Protein AF-A0ABD5DTD5-F1 (afdb_monomer_lite)

Structure (mmCIF, N/CA/C/O backbone):
data_AF-A0ABD5DTD5-F1
#
_entry.id   AF-A0ABD5DTD5-F1
#
loop_
_atom_site.group_PDB
_atom_site.id
_atom_site.type_symbol
_atom_site.label_atom_id
_atom_site.label_alt_id
_atom_site.label_comp_id
_atom_site.label_asym_id
_atom_site.label_entity_id
_atom_site.label_seq_id
_atom_site.pdbx_PDB_ins_code
_atom_site.Cartn_x
_atom_site.Cartn_y
_atom_site.Cartn_z
_atom_site.occupancy
_atom_site.B_iso_or_equiv
_atom_site.auth_seq_id
_atom_site.auth_comp_id
_atom_site.auth_asym_id
_atom_site.auth_atom_id
_atom_site.pdbx_PDB_model_num
ATOM 1 N N . LYS A 1 1 ? 2.030 -7.787 9.905 1.00 51.59 1 LYS A N 1
ATOM 2 C CA . LYS A 1 1 ? 2.122 -8.283 11.308 1.00 51.59 1 LYS A CA 1
ATOM 3 C C . LYS A 1 1 ? 2.073 -7.161 12.365 1.00 51.59 1 LYS A C 1
ATOM 5 O O . LYS A 1 1 ? 1.519 -7.405 13.427 1.00 51.59 1 LYS A O 1
ATOM 10 N N . TYR A 1 2 ? 2.572 -5.948 12.072 1.00 61.97 2 TYR A N 1
ATOM 11 C CA . TYR A 1 2 ? 2.595 -4.791 12.992 1.00 61.97 2 TYR A CA 1
ATOM 12 C C . TYR A 1 2 ? 1.211 -4.343 13.503 1.00 61.97 2 TYR A C 1
ATOM 14 O O . TYR A 1 2 ? 1.030 -4.143 14.698 1.00 61.97 2 TYR A O 1
ATOM 22 N N . MET A 1 3 ? 0.209 -4.245 12.622 1.00 57.78 3 MET A N 1
ATOM 23 C CA . MET A 1 3 ? -1.107 -3.708 13.000 1.00 57.78 3 MET A CA 1
ATOM 24 C C . MET A 1 3 ? -1.916 -4.647 13.903 1.00 57.78 3 MET A C 1
ATOM 26 O O . MET A 1 3 ? -2.584 -4.187 14.817 1.00 57.78 3 MET A O 1
ATOM 30 N N . MET A 1 4 ? -1.798 -5.964 13.704 1.00 63.44 4 MET A N 1
ATOM 31 C CA . MET A 1 4 ? -2.543 -6.968 14.481 1.00 63.44 4 MET A CA 1
ATOM 32 C C . MET A 1 4 ? -2.082 -7.089 15.943 1.00 63.44 4 MET A C 1
ATOM 34 O O . MET A 1 4 ? -2.803 -7.659 16.750 1.00 63.44 4 MET A O 1
ATOM 38 N N . HIS A 1 5 ? -0.895 -6.575 16.288 1.00 65.88 5 HIS A N 1
ATOM 39 C CA . HIS A 1 5 ? -0.345 -6.627 17.651 1.00 65.88 5 HIS A CA 1
ATOM 40 C C . HIS A 1 5 ? -0.439 -5.285 18.385 1.00 65.88 5 HIS A C 1
ATOM 42 O O . HIS A 1 5 ? 0.019 -5.180 19.519 1.00 65.88 5 HIS A O 1
ATOM 48 N N . ASN A 1 6 ? -0.993 -4.248 17.751 1.00 65.38 6 ASN A N 1
ATOM 49 C CA . ASN A 1 6 ? -1.102 -2.930 18.359 1.00 65.38 6 ASN A CA 1
ATOM 50 C C . ASN A 1 6 ? -2.568 -2.684 18.772 1.00 65.38 6 ASN A C 1
ATOM 52 O O . ASN A 1 6 ? -3.426 -2.593 17.888 1.00 65.38 6 ASN A O 1
ATOM 56 N N . PRO A 1 7 ? -2.879 -2.576 20.081 1.00 64.38 7 PRO A N 1
ATOM 57 C CA . PRO A 1 7 ? -4.254 -2.552 20.588 1.00 64.38 7 PRO A CA 1
ATOM 58 C C . PRO A 1 7 ? -5.144 -1.471 19.974 1.00 64.38 7 PRO A C 1
ATOM 60 O O . PRO A 1 7 ? -6.342 -1.683 19.808 1.00 64.38 7 PRO A O 1
ATOM 63 N N . LYS A 1 8 ? -4.553 -0.343 19.556 1.00 69.44 8 LYS A N 1
ATOM 64 C CA . LYS A 1 8 ? -5.270 0.748 18.878 1.00 69.44 8 LYS A CA 1
ATOM 65 C C . LYS A 1 8 ? -5.935 0.344 17.557 1.00 69.44 8 LYS A C 1
ATOM 67 O O . LYS A 1 8 ? -6.899 0.980 17.161 1.00 69.44 8 LYS A O 1
ATOM 72 N N . TYR A 1 9 ? -5.455 -0.708 16.887 1.00 63.81 9 TYR A N 1
ATOM 73 C CA . TYR A 1 9 ? -6.034 -1.190 15.627 1.00 63.81 9 TYR A CA 1
ATOM 74 C C . TYR A 1 9 ? -6.948 -2.411 15.816 1.00 63.81 9 TYR A C 1
ATOM 76 O O . TYR A 1 9 ? -7.657 -2.779 14.883 1.00 63.81 9 TYR A O 1
ATOM 84 N N . LEU A 1 10 ? -6.980 -3.022 17.011 1.00 63.22 10 LEU A N 1
ATOM 85 C CA . LEU A 1 10 ? -7.835 -4.183 17.312 1.00 63.22 10 LEU A CA 1
ATOM 86 C C . LEU A 1 10 ? -9.332 -3.837 17.363 1.00 63.22 10 LEU A C 1
ATOM 88 O O . LEU A 1 10 ? -10.155 -4.736 17.238 1.00 63.22 10 LEU A O 1
ATOM 92 N N . LYS A 1 11 ? -9.686 -2.552 17.510 1.00 65.06 11 LYS A N 1
ATOM 93 C CA . LYS A 1 11 ? -11.080 -2.075 17.456 1.00 65.06 11 LYS A CA 1
ATOM 94 C C . LYS A 1 11 ? -11.669 -2.058 16.036 1.00 65.06 11 LYS A C 1
ATOM 96 O O . LYS A 1 11 ? -12.876 -1.917 15.876 1.00 65.06 11 LYS A O 1
ATOM 101 N N . ILE A 1 12 ? -10.839 -2.222 15.000 1.00 68.31 12 ILE A N 1
ATOM 102 C CA . ILE A 1 12 ? -11.298 -2.275 13.609 1.00 68.31 12 ILE A CA 1
ATOM 103 C C . ILE A 1 12 ? -11.830 -3.6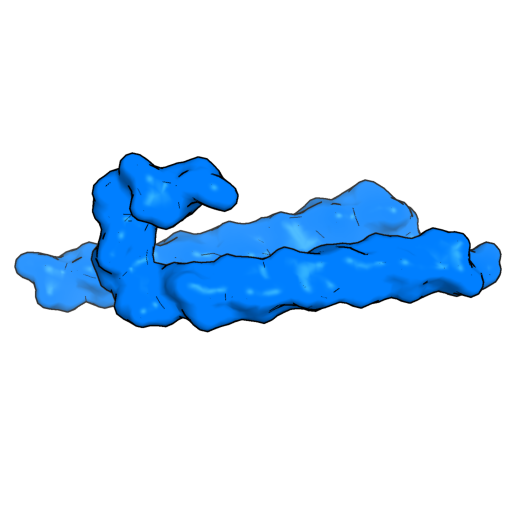87 13.327 1.00 68.31 12 ILE A C 1
ATOM 105 O O . ILE A 1 12 ? -11.057 -4.606 13.052 1.00 68.31 12 ILE A O 1
ATOM 109 N N . ASN A 1 13 ? -13.157 -3.850 13.344 1.00 66.88 13 ASN A N 1
ATOM 110 C CA . ASN A 1 13 ? -13.846 -5.138 13.137 1.00 66.88 13 ASN A CA 1
ATOM 111 C C . ASN A 1 13 ? -13.434 -5.880 11.847 1.00 66.88 13 ASN A C 1
ATOM 113 O O . ASN A 1 13 ? -13.531 -7.101 11.776 1.00 66.88 13 ASN A O 1
ATOM 117 N N . ASN A 1 14 ? -12.931 -5.160 10.840 1.00 74.81 14 ASN A N 1
ATOM 118 C CA . ASN A 1 14 ? -12.581 -5.710 9.529 1.00 74.81 14 ASN A CA 1
ATOM 119 C C . ASN A 1 14 ? -11.068 -5.872 9.290 1.00 74.81 14 ASN A C 1
ATOM 121 O O . ASN A 1 14 ? -10.661 -6.173 8.165 1.00 74.81 14 ASN A O 1
ATOM 125 N N . LEU A 1 15 ? -10.211 -5.687 10.308 1.00 79.25 15 LEU A N 1
ATOM 126 C CA . LEU A 1 15 ? -8.748 -5.664 10.139 1.00 79.25 15 LEU A CA 1
ATOM 127 C C . LEU A 1 15 ? -8.171 -6.892 9.399 1.00 79.25 15 LEU A C 1
ATOM 129 O O . LEU A 1 15 ? -7.313 -6.694 8.530 1.00 79.25 15 LEU A O 1
ATOM 133 N N . PRO A 1 16 ? -8.621 -8.140 9.655 1.00 82.31 16 PRO A N 1
ATOM 134 C CA . PRO A 1 16 ? -8.144 -9.306 8.909 1.00 82.31 16 PRO A CA 1
ATOM 135 C C . PRO A 1 16 ? -8.488 -9.249 7.414 1.00 82.31 16 PRO A C 1
ATOM 137 O O . PRO A 1 16 ? -7.633 -9.538 6.576 1.00 82.31 16 PRO A O 1
ATOM 140 N N . VAL A 1 17 ? -9.708 -8.819 7.075 1.00 85.69 17 VAL A N 1
ATOM 141 C CA . VAL A 1 17 ? -10.186 -8.691 5.688 1.00 85.69 17 VAL A CA 1
ATOM 142 C C . VAL A 1 17 ? -9.386 -7.624 4.946 1.00 85.69 17 VAL A C 1
ATOM 144 O O . VAL A 1 17 ? -8.865 -7.880 3.862 1.00 85.69 17 VAL A O 1
ATOM 147 N N . ILE A 1 18 ? -9.213 -6.451 5.555 1.00 83.31 18 ILE A N 1
ATOM 148 C CA . ILE A 1 18 ? -8.435 -5.350 4.972 1.00 83.31 18 ILE A CA 1
ATOM 149 C C . ILE A 1 18 ? -6.988 -5.782 4.766 1.00 83.31 18 ILE A C 1
ATOM 151 O O . ILE A 1 18 ? -6.429 -5.559 3.697 1.00 83.31 18 ILE A O 1
ATOM 155 N N . THR A 1 19 ? -6.391 -6.453 5.754 1.00 84.62 19 THR A N 1
ATOM 156 C CA . THR A 1 19 ? -5.016 -6.960 5.657 1.00 84.62 19 THR A CA 1
ATOM 157 C C . THR A 1 19 ? -4.870 -7.926 4.481 1.00 84.62 19 THR A C 1
ATOM 159 O O . THR A 1 19 ? -3.923 -7.797 3.704 1.00 84.62 19 THR A O 1
ATOM 162 N N . TYR A 1 20 ? -5.817 -8.854 4.310 1.00 89.62 20 TYR A N 1
ATOM 163 C CA . TYR A 1 20 ? -5.834 -9.770 3.170 1.00 89.62 20 TYR A CA 1
ATOM 164 C C . TYR A 1 20 ? -5.915 -9.014 1.837 1.00 89.62 20 TYR A C 1
ATOM 166 O O . TYR A 1 20 ? -5.096 -9.251 0.948 1.00 89.62 20 TYR A O 1
ATOM 174 N N . ILE A 1 21 ? -6.855 -8.074 1.704 1.00 89.06 21 ILE A N 1
ATOM 175 C CA . ILE A 1 21 ? -7.034 -7.278 0.481 1.00 89.06 21 ILE A CA 1
ATOM 176 C C . ILE A 1 21 ? -5.770 -6.470 0.170 1.00 89.06 21 ILE A C 1
ATOM 178 O O . ILE A 1 21 ? -5.309 -6.487 -0.970 1.00 89.06 21 ILE A O 1
ATOM 182 N N . CYS A 1 22 ? -5.179 -5.806 1.166 1.00 89.19 22 CYS A N 1
ATOM 183 C CA . CYS A 1 22 ? -3.994 -4.964 0.998 1.00 89.19 22 CYS A CA 1
ATOM 184 C C . CYS A 1 22 ? -2.786 -5.764 0.505 1.00 89.19 22 CYS A C 1
ATOM 186 O O . CYS A 1 22 ? -2.109 -5.335 -0.427 1.00 89.19 22 CYS A O 1
ATOM 188 N N . ILE A 1 23 ? -2.527 -6.933 1.100 1.00 89.75 23 ILE A N 1
ATOM 189 C CA . ILE A 1 23 ? -1.392 -7.781 0.715 1.00 89.75 23 ILE A CA 1
ATOM 190 C C . ILE A 1 23 ? -1.565 -8.278 -0.721 1.00 89.75 23 ILE A C 1
ATOM 192 O O . ILE A 1 23 ? -0.663 -8.110 -1.540 1.00 89.75 23 ILE A O 1
ATOM 196 N N . ASN A 1 24 ? -2.730 -8.843 -1.046 1.00 94.38 24 ASN A N 1
ATOM 197 C CA . ASN A 1 24 ? -2.983 -9.385 -2.382 1.00 94.38 24 ASN A CA 1
ATOM 198 C C . ASN A 1 24 ? -2.980 -8.286 -3.456 1.00 94.38 24 ASN A C 1
ATOM 200 O O . ASN A 1 24 ? -2.348 -8.444 -4.500 1.00 94.38 24 ASN A O 1
ATOM 204 N N . SER A 1 25 ? -3.620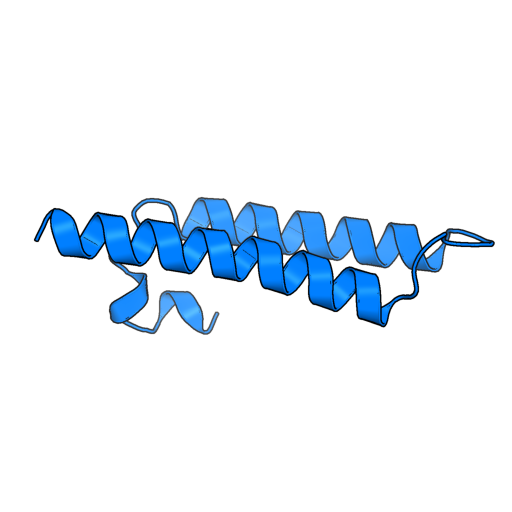 -7.146 -3.180 1.00 91.88 25 SER A N 1
ATOM 205 C CA . SER A 1 25 ? -3.643 -6.001 -4.101 1.00 91.88 25 SER A CA 1
ATOM 206 C C . SER A 1 25 ? -2.250 -5.405 -4.293 1.00 91.88 25 SER A C 1
ATOM 208 O O . SER A 1 25 ? -1.886 -5.051 -5.410 1.00 91.88 25 SER A O 1
ATOM 210 N N . GLY A 1 26 ? -1.448 -5.321 -3.227 1.00 93.44 26 GLY A N 1
ATOM 211 C CA . GLY A 1 26 ? -0.066 -4.852 -3.299 1.00 93.44 26 GLY A CA 1
ATOM 212 C C . GLY A 1 26 ? 0.805 -5.742 -4.182 1.00 93.44 26 GLY A C 1
ATOM 213 O O . GLY A 1 26 ? 1.464 -5.233 -5.085 1.00 93.44 26 GLY A O 1
ATOM 214 N N . ILE A 1 27 ? 0.748 -7.066 -3.982 1.00 95.12 27 ILE A N 1
ATOM 215 C CA . ILE A 1 27 ? 1.481 -8.038 -4.811 1.00 95.12 27 ILE A CA 1
ATOM 216 C C . ILE A 1 27 ? 1.083 -7.894 -6.282 1.00 95.12 27 ILE A C 1
ATOM 218 O O . ILE A 1 27 ? 1.953 -7.787 -7.145 1.00 95.12 27 ILE A O 1
ATOM 222 N N . PHE A 1 28 ? -0.222 -7.851 -6.568 1.00 95.38 28 PHE A N 1
ATOM 223 C CA . PHE A 1 28 ? -0.721 -7.698 -7.932 1.00 95.38 28 PHE A CA 1
ATOM 224 C C . PHE A 1 28 ? -0.247 -6.394 -8.582 1.00 95.38 28 PHE A C 1
ATOM 226 O O . PHE A 1 28 ? 0.268 -6.425 -9.698 1.00 95.38 28 PHE A O 1
ATOM 233 N N . ASN A 1 29 ? -0.395 -5.258 -7.897 1.00 94.44 29 ASN A N 1
ATOM 234 C CA . ASN A 1 29 ? -0.022 -3.954 -8.443 1.00 94.44 29 ASN A CA 1
ATOM 235 C C . ASN A 1 29 ? 1.480 -3.866 -8.722 1.00 94.44 29 ASN A C 1
ATOM 237 O O . ASN A 1 29 ? 1.859 -3.444 -9.810 1.00 94.44 29 ASN A O 1
ATOM 241 N N . VAL A 1 30 ? 2.325 -4.344 -7.803 1.00 95.62 30 VAL A N 1
ATOM 242 C CA . VAL A 1 30 ? 3.780 -4.406 -8.010 1.00 95.62 30 VAL A CA 1
ATOM 243 C C . VAL A 1 30 ? 4.126 -5.293 -9.202 1.00 95.62 30 VAL A C 1
ATOM 245 O O . VAL A 1 30 ? 4.830 -4.848 -10.106 1.00 95.62 30 VAL A O 1
ATOM 248 N N . ALA A 1 31 ? 3.600 -6.521 -9.250 1.00 96.31 31 ALA A N 1
ATOM 249 C CA . ALA A 1 31 ? 3.869 -7.441 -10.352 1.00 96.31 31 ALA A CA 1
ATOM 250 C C . ALA A 1 31 ? 3.432 -6.848 -11.699 1.00 96.31 31 ALA A C 1
ATOM 252 O O . ALA A 1 31 ? 4.192 -6.875 -12.664 1.00 96.31 31 ALA A O 1
ATOM 253 N N . ARG A 1 32 ? 2.235 -6.252 -11.750 1.00 95.19 32 ARG A N 1
ATOM 254 C CA . A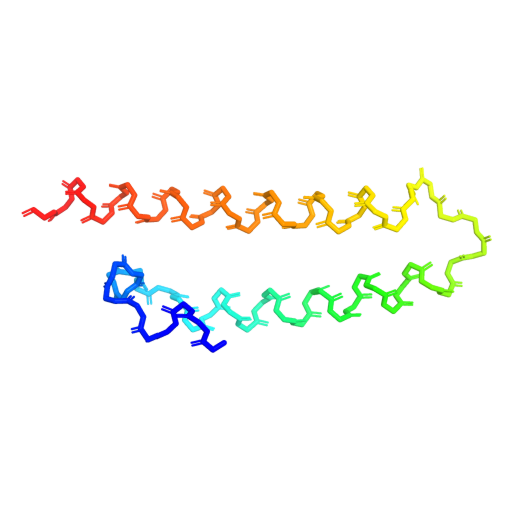RG A 1 32 ? 1.701 -5.591 -12.943 1.00 95.19 32 ARG A CA 1
ATOM 255 C C . ARG A 1 32 ? 2.568 -4.412 -13.380 1.00 95.19 32 ARG A C 1
ATOM 257 O O . ARG A 1 32 ? 2.810 -4.261 -14.572 1.00 95.19 32 ARG A O 1
ATOM 264 N N . HIS A 1 33 ? 3.021 -3.587 -12.440 1.00 95.62 33 HIS A N 1
ATOM 265 C CA . HIS A 1 33 ? 3.842 -2.414 -12.729 1.00 95.62 33 HIS A CA 1
ATOM 266 C C . HIS A 1 33 ? 5.202 -2.792 -13.323 1.00 95.62 33 HIS A C 1
ATOM 268 O O . HIS A 1 33 ? 5.666 -2.133 -14.244 1.00 95.62 33 HIS A O 1
ATOM 274 N N . LEU A 1 34 ? 5.806 -3.884 -12.844 1.00 94.75 34 LEU A N 1
ATOM 275 C CA . LEU A 1 34 ? 7.103 -4.365 -13.328 1.00 94.75 34 LEU A CA 1
ATOM 276 C C . LEU A 1 34 ? 7.051 -4.964 -14.742 1.00 94.75 34 LEU A C 1
ATOM 278 O O . LEU A 1 34 ? 8.057 -4.937 -15.444 1.00 94.75 34 LEU A O 1
ATOM 282 N N . ILE A 1 35 ? 5.907 -5.516 -15.160 1.00 95.62 35 ILE A N 1
ATOM 283 C CA . ILE A 1 35 ? 5.741 -6.101 -16.505 1.00 95.62 35 ILE A CA 1
ATOM 284 C C . ILE A 1 35 ? 5.161 -5.115 -17.526 1.00 95.62 35 ILE A C 1
ATOM 286 O O . ILE A 1 35 ? 5.105 -5.423 -18.716 1.00 95.62 35 ILE A O 1
ATOM 290 N N . LEU A 1 36 ? 4.684 -3.952 -17.075 1.00 94.44 36 LEU A N 1
ATOM 291 C CA . LEU A 1 36 ? 4.184 -2.90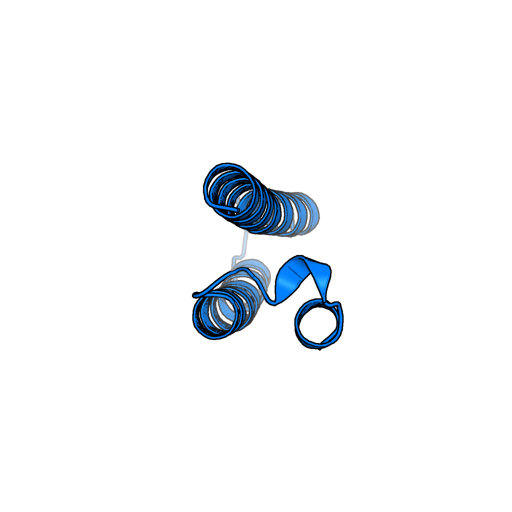0 -17.951 1.00 94.44 36 LEU A CA 1
ATOM 292 C C . LEU A 1 36 ? 5.378 -2.241 -18.657 1.00 94.44 36 LEU A C 1
ATOM 294 O O . LEU A 1 36 ? 6.242 -1.694 -17.981 1.00 94.44 36 LEU A O 1
ATOM 298 N N . PRO A 1 37 ? 5.440 -2.246 -20.002 1.00 90.62 37 PRO A N 1
ATOM 299 C CA . PRO A 1 37 ? 6.600 -1.720 -20.721 1.00 90.62 37 PRO A CA 1
ATOM 300 C C . PRO A 1 37 ? 6.745 -0.197 -20.594 1.00 90.62 37 PRO A C 1
ATOM 302 O O . PRO A 1 37 ? 7.858 0.305 -20.657 1.00 90.62 37 PRO A O 1
ATOM 305 N N . ASN A 1 38 ? 5.636 0.529 -20.411 1.00 92.06 38 ASN A N 1
ATOM 306 C CA . ASN A 1 38 ? 5.598 1.981 -20.214 1.00 92.06 38 ASN A CA 1
ATOM 307 C C . ASN A 1 38 ? 4.449 2.335 -19.250 1.00 92.06 38 ASN A C 1
ATOM 309 O O . ASN A 1 38 ? 3.360 2.701 -19.705 1.00 92.06 38 ASN A O 1
ATOM 313 N N . PRO A 1 39 ? 4.614 2.141 -17.931 1.00 92.38 39 PRO A N 1
ATOM 314 C CA . PRO A 1 39 ? 3.579 2.494 -16.969 1.00 92.38 39 PRO A CA 1
ATOM 315 C C . PRO A 1 39 ? 3.357 4.016 -16.959 1.00 92.38 39 PRO A C 1
ATOM 317 O O . PRO A 1 39 ? 4.292 4.799 -17.091 1.00 92.38 39 PRO A O 1
ATOM 320 N N . SER A 1 40 ? 2.098 4.438 -16.813 1.00 94.00 40 SER A N 1
ATOM 321 C CA . SER A 1 40 ? 1.703 5.858 -16.833 1.00 94.00 40 SER A CA 1
ATOM 322 C C . SER A 1 40 ? 2.071 6.628 -15.562 1.00 94.00 40 SER A C 1
ATOM 324 O O . SER A 1 40 ? 1.958 7.848 -15.535 1.00 94.00 40 SER A O 1
ATOM 326 N N . ILE A 1 41 ? 2.436 5.908 -14.504 1.00 96.31 41 ILE A N 1
ATOM 327 C CA . ILE A 1 41 ? 2.904 6.431 -13.220 1.00 96.31 41 ILE A CA 1
ATOM 328 C C . ILE A 1 41 ? 4.214 5.725 -12.885 1.00 96.31 41 ILE A C 1
ATOM 330 O O . ILE A 1 41 ? 4.443 4.610 -13.356 1.00 96.31 41 ILE A O 1
ATOM 334 N N . SER A 1 42 ? 5.058 6.344 -12.071 1.00 96.44 42 SER A N 1
ATOM 335 C CA . SER A 1 42 ? 6.256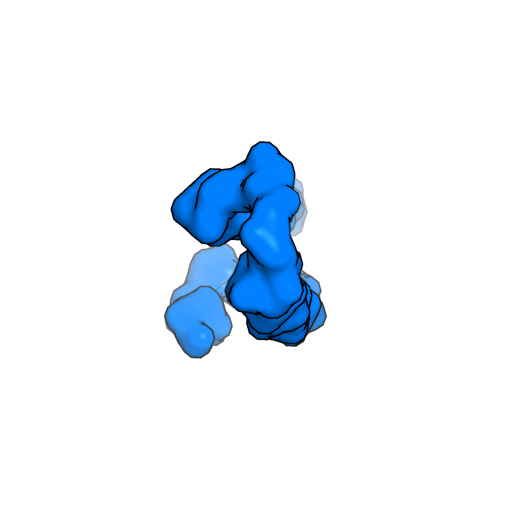 5.707 -11.526 1.00 96.44 42 SER A CA 1
ATOM 336 C C . SER A 1 42 ? 5.913 4.664 -10.457 1.00 96.44 42 SER A C 1
ATOM 338 O O . SER A 1 42 ? 4.805 4.623 -9.906 1.00 96.44 42 SER A O 1
ATOM 340 N N . PHE A 1 43 ? 6.890 3.814 -10.142 1.00 94.94 43 PHE A N 1
ATOM 341 C CA . PHE A 1 43 ? 6.751 2.816 -9.086 1.00 94.94 43 PHE A CA 1
ATOM 342 C C . PHE A 1 43 ? 6.485 3.471 -7.724 1.00 94.94 43 PHE A C 1
ATOM 344 O O . PHE A 1 43 ? 5.606 3.028 -6.984 1.00 94.94 43 PHE A O 1
ATOM 351 N N . ASP A 1 44 ? 7.191 4.562 -7.425 1.00 95.94 44 ASP A N 1
ATOM 352 C CA . ASP A 1 44 ? 7.050 5.290 -6.164 1.00 95.94 44 ASP A CA 1
ATOM 353 C C . ASP A 1 44 ? 5.670 5.944 -6.040 1.00 95.94 44 ASP A C 1
ATOM 355 O O . ASP A 1 44 ? 5.027 5.821 -4.997 1.00 95.94 44 ASP A O 1
ATOM 359 N N . GLU A 1 45 ? 5.157 6.553 -7.115 1.00 97.31 45 GLU A N 1
ATOM 360 C CA . GLU A 1 45 ? 3.797 7.111 -7.143 1.00 97.31 45 GLU A CA 1
ATOM 361 C C . GLU A 1 45 ? 2.734 6.031 -6.909 1.00 97.31 45 GLU A C 1
ATOM 363 O O . GLU A 1 45 ? 1.773 6.248 -6.167 1.00 97.31 45 GLU A O 1
ATOM 368 N N . MET A 1 46 ? 2.916 4.838 -7.486 1.00 95.94 46 MET A N 1
ATOM 369 C CA . MET A 1 46 ? 2.027 3.701 -7.243 1.00 95.94 46 MET A CA 1
ATOM 370 C C . MET A 1 46 ? 2.055 3.267 -5.768 1.00 95.94 46 MET A C 1
ATOM 372 O O . MET A 1 46 ? 0.996 3.087 -5.158 1.00 95.94 46 MET A O 1
ATOM 376 N N . VAL A 1 47 ? 3.246 3.093 -5.182 1.00 94.06 47 VAL A N 1
ATOM 377 C CA . VAL A 1 47 ? 3.409 2.689 -3.774 1.00 94.06 47 VAL A CA 1
ATOM 378 C C . VAL A 1 47 ? 2.813 3.737 -2.835 1.00 94.06 47 VAL A C 1
ATOM 380 O O . VAL A 1 47 ? 2.101 3.389 -1.886 1.00 94.06 47 VAL A O 1
ATOM 383 N N . GLN A 1 48 ? 3.056 5.018 -3.111 1.00 95.56 48 GLN A N 1
ATOM 384 C CA . GLN A 1 48 ? 2.526 6.122 -2.324 1.00 95.56 48 GLN A CA 1
ATOM 385 C C . GLN A 1 48 ? 0.997 6.187 -2.408 1.00 95.56 48 GLN A C 1
ATOM 387 O O . GLN A 1 48 ? 0.338 6.257 -1.371 1.00 95.56 48 GLN A O 1
ATOM 392 N N . GLY A 1 49 ? 0.418 6.084 -3.608 1.00 94.19 49 GLY A N 1
ATOM 393 C CA . GLY A 1 49 ? -1.034 6.075 -3.800 1.00 94.19 49 GLY A CA 1
ATOM 394 C C . GLY A 1 49 ? -1.723 4.913 -3.078 1.00 94.19 49 GLY A C 1
ATOM 395 O O . GLY A 1 49 ? -2.713 5.120 -2.371 1.00 94.19 49 GLY A O 1
ATOM 396 N N . LEU A 1 50 ? -1.163 3.701 -3.180 1.00 91.81 50 LEU A N 1
ATOM 397 C CA . LEU A 1 50 ? -1.681 2.523 -2.479 1.00 91.81 50 LEU A CA 1
ATOM 398 C C . LEU A 1 50 ? -1.612 2.696 -0.955 1.00 91.81 50 LEU A C 1
ATOM 400 O O . LEU A 1 50 ? -2.579 2.397 -0.254 1.00 91.81 50 LEU A O 1
ATOM 404 N N . THR A 1 51 ? -0.495 3.216 -0.443 1.00 90.94 51 THR A N 1
ATOM 405 C CA . THR A 1 51 ? -0.308 3.471 0.992 1.00 90.94 51 THR A CA 1
ATOM 406 C C . THR A 1 51 ? -1.318 4.490 1.509 1.00 90.94 51 THR A C 1
ATOM 408 O O . THR A 1 51 ? -1.970 4.239 2.524 1.00 90.94 51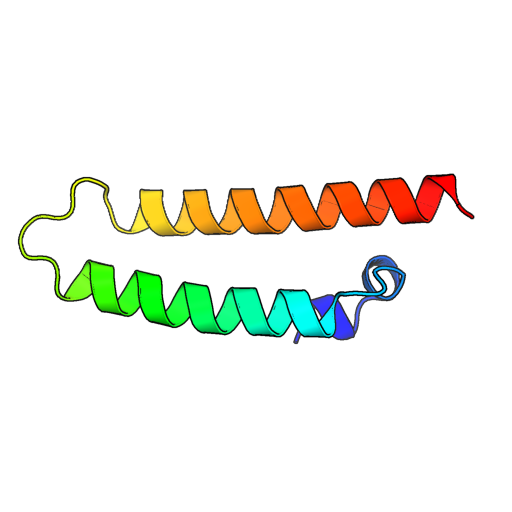 THR A O 1
ATOM 411 N N . THR A 1 52 ? -1.500 5.605 0.797 1.00 94.44 52 THR A N 1
ATOM 412 C CA . THR A 1 52 ? -2.479 6.636 1.155 1.00 94.44 52 THR A CA 1
ATOM 413 C C . THR A 1 52 ? -3.891 6.062 1.212 1.00 94.44 52 THR A C 1
ATOM 415 O O . THR A 1 52 ? -4.577 6.265 2.208 1.00 94.44 52 THR A O 1
ATOM 418 N N . MET A 1 53 ? -4.309 5.277 0.212 1.00 91.50 53 MET A N 1
ATOM 419 C CA . MET A 1 53 ? -5.645 4.667 0.188 1.00 91.50 53 MET A CA 1
ATOM 420 C C . MET A 1 53 ? -5.892 3.760 1.405 1.00 91.50 53 MET A C 1
ATOM 422 O O . MET A 1 53 ? -6.941 3.841 2.046 1.00 91.50 53 MET A O 1
ATOM 426 N N . ILE A 1 54 ? -4.911 2.920 1.748 1.00 87.88 54 ILE A N 1
ATOM 427 C CA . ILE A 1 54 ? -4.998 2.000 2.889 1.00 87.88 54 ILE A CA 1
ATOM 428 C C . ILE A 1 54 ? -5.075 2.780 4.207 1.00 87.88 54 ILE A C 1
ATOM 430 O O . ILE A 1 54 ? -5.929 2.498 5.049 1.00 87.88 54 ILE A O 1
ATOM 434 N N . MET A 1 55 ? -4.214 3.786 4.378 1.00 87.75 55 MET A N 1
ATOM 435 C CA . MET A 1 55 ? -4.177 4.612 5.586 1.00 87.75 55 MET A CA 1
ATOM 436 C C . MET A 1 55 ? -5.449 5.442 5.759 1.00 87.75 55 MET A C 1
ATOM 438 O O . MET A 1 55 ? -5.957 5.524 6.874 1.00 87.75 55 MET A O 1
ATOM 442 N N . SER A 1 56 ? -6.002 6.007 4.682 1.00 89.75 56 SER A N 1
ATOM 443 C CA . SER A 1 56 ? -7.284 6.717 4.719 1.00 89.75 56 SER A CA 1
ATOM 444 C C . SER A 1 56 ? -8.399 5.819 5.240 1.00 89.75 56 SER A C 1
ATOM 446 O O . SER A 1 56 ? -9.103 6.208 6.167 1.00 89.75 56 SER A O 1
ATOM 448 N N . TYR A 1 57 ? -8.507 4.597 4.715 1.00 86.50 57 TYR A N 1
ATOM 449 C CA . TYR A 1 57 ? -9.497 3.633 5.187 1.00 86.50 57 TYR A CA 1
ATOM 450 C C . TYR A 1 57 ? -9.313 3.308 6.681 1.00 86.50 57 TYR A C 1
ATOM 452 O O . TYR A 1 57 ? -10.272 3.351 7.449 1.00 86.50 57 TYR A O 1
ATOM 460 N N . ILE A 1 58 ? -8.079 3.015 7.112 1.00 83.69 58 ILE A N 1
ATOM 461 C CA . ILE A 1 58 ? -7.776 2.695 8.518 1.00 83.69 58 ILE A CA 1
ATOM 462 C C . ILE A 1 58 ? -8.155 3.860 9.434 1.00 83.69 58 ILE A C 1
ATOM 464 O O . ILE A 1 58 ? -8.799 3.639 10.456 1.00 83.69 58 ILE A O 1
ATOM 468 N N . ASN A 1 59 ? -7.782 5.087 9.067 1.00 87.44 59 ASN A N 1
ATOM 469 C CA . ASN A 1 59 ? -8.083 6.279 9.854 1.00 87.44 59 ASN A CA 1
ATOM 470 C C . ASN A 1 59 ? -9.598 6.504 9.971 1.00 87.44 59 ASN A C 1
ATOM 472 O O . ASN A 1 59 ? -10.080 6.814 11.058 1.00 87.44 59 ASN A O 1
ATOM 476 N N . THR A 1 60 ? -10.355 6.295 8.889 1.00 87.56 60 THR A N 1
ATOM 477 C CA . THR A 1 60 ? -11.823 6.372 8.913 1.00 87.56 60 THR A CA 1
ATOM 478 C C . THR A 1 60 ? -12.437 5.315 9.831 1.00 87.56 60 THR A C 1
ATOM 480 O O . THR A 1 60 ? -13.300 5.642 10.643 1.00 87.56 60 THR A O 1
ATOM 483 N N . GLU A 1 61 ? -11.984 4.061 9.761 1.00 83.19 61 GLU A N 1
ATOM 484 C CA . GLU A 1 61 ? -12.494 3.006 10.645 1.00 83.19 61 GLU A CA 1
ATOM 485 C C . GLU A 1 61 ? -12.122 3.228 12.115 1.00 83.19 61 GLU A C 1
ATOM 487 O O . GLU A 1 61 ? -12.906 2.890 13.004 1.00 83.19 61 GLU A O 1
ATOM 492 N N . MET A 1 62 ? -10.949 3.807 12.387 1.00 82.12 62 MET A N 1
ATOM 493 C CA . MET A 1 62 ? -10.555 4.194 13.741 1.00 82.12 62 MET A CA 1
ATOM 494 C C . MET A 1 62 ? -11.468 5.285 14.295 1.00 82.12 62 MET A C 1
ATOM 496 O O . MET A 1 62 ? -12.026 5.090 15.370 1.00 82.12 62 MET A O 1
ATOM 500 N N . ALA A 1 63 ? -11.688 6.365 13.539 1.00 85.31 63 ALA A N 1
ATOM 501 C CA . ALA A 1 63 ? -12.586 7.447 13.943 1.00 85.31 63 ALA A CA 1
ATOM 502 C C . ALA A 1 63 ? -14.011 6.931 14.213 1.00 85.31 63 ALA A C 1
ATOM 504 O O . ALA A 1 63 ? -14.591 7.203 15.259 1.00 85.31 63 ALA A O 1
ATOM 505 N N . ARG A 1 64 ? -14.540 6.070 13.331 1.00 81.62 64 ARG A N 1
ATOM 506 C CA . ARG A 1 64 ? -15.854 5.433 13.519 1.00 81.62 64 ARG A CA 1
ATOM 507 C C . ARG A 1 64 ? -15.923 4.565 14.781 1.00 81.62 64 ARG A C 1
ATOM 509 O O . ARG A 1 64 ? -16.985 4.439 15.382 1.00 81.62 64 ARG A O 1
ATOM 516 N N . SER A 1 65 ? -14.818 3.921 15.155 1.00 74.06 65 SER A N 1
ATOM 517 C CA . SER A 1 65 ? -14.746 3.080 16.357 1.00 74.06 65 SER A CA 1
ATOM 518 C C . SER A 1 65 ? -14.648 3.910 17.643 1.00 74.06 65 SER A C 1
ATOM 520 O O . SER A 1 65 ? -15.073 3.443 18.701 1.00 74.06 65 SER A O 1
ATOM 522 N N . GLU A 1 66 ? -14.086 5.117 17.564 1.00 73.19 66 GLU A N 1
ATOM 523 C CA . GLU A 1 66 ? -14.019 6.085 18.664 1.00 73.19 66 GLU A CA 1
ATOM 524 C C . GLU A 1 66 ? -15.381 6.742 18.919 1.00 73.19 66 GLU A C 1
ATOM 526 O O . GLU A 1 66 ? -15.793 6.789 20.070 1.00 73.19 66 GLU A O 1
ATOM 531 N N . ASP A 1 67 ? -16.130 7.117 17.874 1.00 68.81 67 ASP A N 1
ATOM 532 C CA . ASP A 1 67 ? -17.487 7.692 17.993 1.00 68.81 67 ASP A CA 1
ATOM 533 C C . ASP A 1 67 ? -18.530 6.723 18.594 1.00 68.81 67 ASP A C 1
ATOM 535 O O . ASP A 1 67 ? -19.601 7.140 19.036 1.00 68.81 67 ASP A O 1
ATOM 539 N N . GLN A 1 68 ? -18.251 5.416 18.570 1.00 58.59 68 GLN A N 1
ATOM 540 C CA . GLN A 1 68 ? -19.132 4.357 19.083 1.00 58.59 68 GLN A CA 1
ATOM 541 C C . GLN A 1 68 ? -18.738 3.855 20.487 1.00 58.59 68 GLN A C 1
ATOM 543 O O . GLN A 1 68 ? -19.433 2.986 21.019 1.00 58.59 68 GLN A O 1
ATOM 548 N N . SER A 1 69 ? -17.622 4.342 21.052 1.00 55.59 69 SER A N 1
ATOM 549 C CA . SER A 1 69 ? -17.107 3.980 22.388 1.00 55.59 69 SER A CA 1
ATOM 550 C C . SER A 1 69 ? -17.523 5.003 23.442 1.00 55.59 69 SER A C 1
ATOM 552 O O . SER A 1 69 ? -17.752 4.568 24.591 1.00 55.59 69 SER A O 1
#

Radius of gyration: 14.63 Å; chains: 1; bounding box: 26×18×43 Å

Foldseek 3Di:
DVQVPDVLQVLQPCVVVLVVCLVVVVVVQVVVQVPPPDDPDDPVVSVVVSVVVSVVVSVVSSVVSVVVD

Sequence (69 aa):
KYMMHNPKYLKINNLPVITYICINSGIFNVARHLILPNPSISFDEMVQGLTTMIMSYINTEMARSEDQS

Secondary structure (DSSP, 8-state):
-TGGGSGGGTT-TTHHHHHHHHHHHHHHHHHHHHH-SS-SS-HHHHHHHHHHHHHHHHHHHHHHHHTT-

pLDDT: mean 83.75, std 12.74, range [51.59, 97.31]

Organism: Acinetobacter baumannii (NCBI:txid470)